Protein AF-A0A947ULR6-F1 (afdb_monomer_lite)

Secondary structure (DSSP, 8-state):
--------HHHHHHHHHHHHHS-SSHHHHHHHHHHHHTTTS----EEEEEEETTTTEEEEEEEESTTTTTPPTTEEEEPPHHHHHHHHHHHHTTTTS-SS---SSGGG-HHHHHHHHHH----

pLDDT: mean 89.16, std 10.11, range [36.09, 97.38]

Foldseek 3Di:
DDPPPPDPPVCLVVLLCCLCVVDPPNASSQVSNQVSVVVPDPDQKDWDWDQDVVQQWIFTQYMDGNLCPQPDHRDTQRADPVLSVVVVVCVVPVVPDDPDDDDPAQVVHRNSVSCCVPRVRPD

Radius of gyration: 15.91 Å; chains: 1; bounding box: 33×31×50 Å

Sequence (123 aa):
MEAVLQVDQHAFFHEGTIRICGSLDIHESLAKCYDFLKQYMPVQGIGINIHEPEMDCVRIIASYGELMDQVKEDQLITLSAEGLAYVRRLTENLDQVERCMLVHKVEENPIATDMKNKIGLDL

Structure (mmCIF, N/CA/C/O backbone):
data_AF-A0A947ULR6-F1
#
_entry.id   AF-A0A947ULR6-F1
#
loop_
_atom_site.group_PDB
_atom_site.id
_atom_site.type_symbol
_atom_site.label_atom_id
_atom_site.label_alt_id
_atom_site.label_comp_id
_atom_site.label_asym_id
_atom_site.label_entity_id
_atom_site.label_seq_id
_atom_site.pdbx_PDB_ins_code
_atom_site.Cartn_x
_atom_site.Cartn_y
_atom_site.Cartn_z
_atom_site.occupancy
_atom_site.B_iso_or_equiv
_atom_site.auth_seq_id
_atom_site.auth_comp_id
_atom_site.auth_asym_id
_atom_site.auth_atom_id
_atom_site.pdbx_PDB_model_num
ATOM 1 N N . MET A 1 1 ? 7.386 8.380 31.420 1.00 36.09 1 MET A N 1
ATOM 2 C CA . MET A 1 1 ? 7.092 6.947 31.610 1.00 36.09 1 MET A CA 1
ATOM 3 C C . MET A 1 1 ? 6.071 6.608 30.542 1.00 36.09 1 MET A C 1
ATOM 5 O O . MET A 1 1 ? 4.898 6.888 30.738 1.00 36.09 1 MET A O 1
ATOM 9 N N . GLU A 1 2 ? 6.529 6.209 29.354 1.00 43.53 2 GLU A N 1
ATOM 10 C CA . GLU A 1 2 ? 5.618 5.803 28.278 1.00 43.53 2 GLU A CA 1
ATOM 11 C C . GLU A 1 2 ? 4.924 4.518 28.718 1.00 43.53 2 GLU A C 1
ATOM 13 O O . GLU A 1 2 ? 5.577 3.531 29.059 1.00 43.53 2 GLU A O 1
ATOM 18 N N . ALA A 1 3 ? 3.597 4.559 28.790 1.00 49.97 3 ALA A N 1
ATOM 19 C CA . ALA A 1 3 ? 2.810 3.358 28.964 1.00 49.97 3 ALA A CA 1
ATOM 20 C C . ALA A 1 3 ? 2.973 2.537 27.684 1.00 49.97 3 ALA A C 1
ATOM 22 O O . ALA A 1 3 ? 2.455 2.909 26.634 1.00 49.97 3 ALA A O 1
ATOM 23 N N . VAL A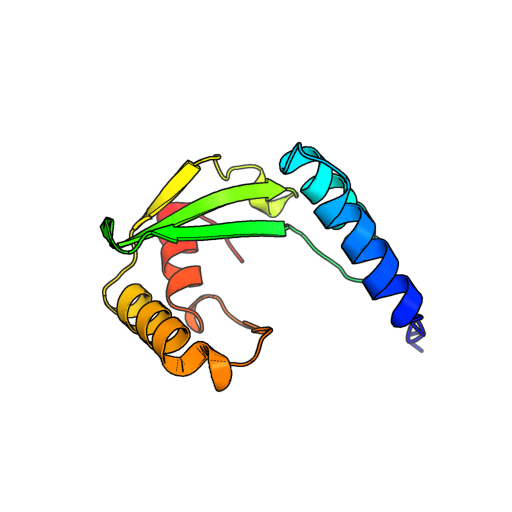 1 4 ? 3.715 1.434 27.764 1.00 56.81 4 VAL A N 1
ATOM 24 C CA . VAL A 1 4 ? 3.671 0.409 26.725 1.00 56.81 4 VAL A CA 1
ATOM 25 C C . VAL A 1 4 ? 2.243 -0.125 26.747 1.00 56.81 4 VAL A C 1
ATOM 27 O O . VAL A 1 4 ? 1.855 -0.818 27.688 1.00 56.81 4 VAL A O 1
ATOM 30 N N . LEU A 1 5 ? 1.433 0.272 25.764 1.00 60.47 5 LEU A N 1
ATOM 31 C CA . LEU A 1 5 ? 0.111 -0.300 25.544 1.00 60.47 5 LEU A CA 1
ATOM 32 C C . LEU A 1 5 ? 0.302 -1.807 25.383 1.00 60.47 5 LEU A C 1
ATOM 34 O O . LEU A 1 5 ? 0.880 -2.272 24.402 1.00 60.47 5 LEU A O 1
ATOM 38 N N . GLN A 1 6 ? -0.133 -2.572 26.379 1.00 76.81 6 GLN A N 1
ATOM 39 C CA . GLN A 1 6 ? -0.146 -4.020 26.286 1.00 76.81 6 GLN A CA 1
ATOM 40 C C . GLN A 1 6 ? -1.278 -4.396 25.329 1.00 76.81 6 GLN A C 1
ATOM 42 O O . GLN A 1 6 ? -2.440 -4.487 25.719 1.00 76.81 6 GLN A O 1
ATOM 47 N N . VAL A 1 7 ? -0.942 -4.527 24.048 1.00 83.62 7 VAL A N 1
ATOM 48 C CA . VAL A 1 7 ? -1.884 -4.928 23.005 1.00 83.62 7 VAL A CA 1
ATOM 49 C C . VAL A 1 7 ? -2.216 -6.405 23.191 1.00 83.62 7 VAL A C 1
ATOM 51 O O . VAL A 1 7 ? -1.319 -7.251 23.190 1.00 83.62 7 VAL A O 1
ATOM 54 N N . ASP A 1 8 ? -3.502 -6.727 23.325 1.00 92.06 8 ASP A N 1
ATOM 55 C CA . ASP A 1 8 ? -3.969 -8.103 23.165 1.00 92.06 8 ASP A CA 1
ATOM 56 C C . ASP A 1 8 ? -3.758 -8.504 21.701 1.00 92.06 8 ASP A C 1
ATOM 58 O O . ASP A 1 8 ? -4.481 -8.066 20.805 1.00 92.06 8 ASP A O 1
ATOM 62 N N . GLN A 1 9 ? -2.727 -9.315 21.461 1.00 92.94 9 GLN A N 1
ATOM 63 C CA . GLN A 1 9 ? -2.345 -9.742 20.119 1.00 92.94 9 GLN A CA 1
ATOM 64 C C . GLN A 1 9 ? -3.465 -10.515 19.425 1.00 92.94 9 GLN A C 1
ATOM 66 O O . GLN A 1 9 ? -3.689 -10.320 18.231 1.00 92.94 9 GLN A O 1
ATOM 71 N N . HIS A 1 10 ? -4.180 -11.375 20.154 1.00 93.81 10 HIS A N 1
ATOM 72 C CA . HIS A 1 10 ? -5.256 -12.160 19.566 1.00 93.81 10 HIS A CA 1
ATOM 73 C C . HIS A 1 10 ? -6.385 -11.238 19.109 1.00 93.81 10 HIS A C 1
ATOM 75 O O . HIS A 1 10 ? -6.811 -11.322 17.958 1.00 93.81 10 HIS A O 1
ATOM 81 N N . ALA A 1 11 ? -6.821 -10.324 19.979 1.00 93.88 11 ALA A N 1
ATOM 82 C CA . ALA A 1 11 ? -7.837 -9.340 19.623 1.00 93.88 11 ALA A CA 1
ATOM 83 C C . ALA A 1 11 ? -7.375 -8.460 18.451 1.00 93.88 11 ALA A C 1
ATOM 85 O O . ALA A 1 11 ? -8.129 -8.279 17.502 1.00 93.88 11 ALA A O 1
ATOM 86 N N . PHE A 1 12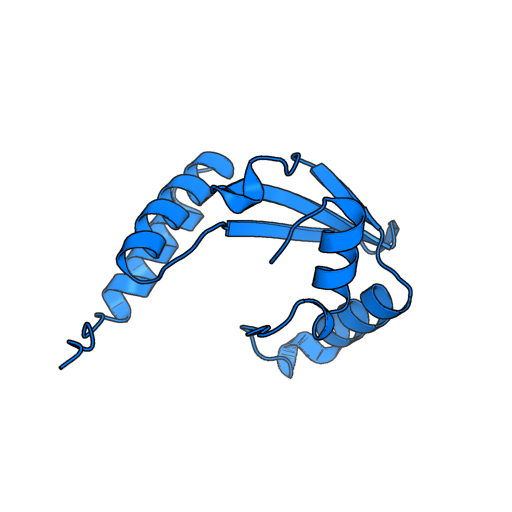 ? -6.126 -7.983 18.465 1.00 94.69 12 PHE A N 1
ATOM 87 C CA . PHE A 1 12 ? -5.574 -7.135 17.408 1.00 94.69 12 PHE A CA 1
ATOM 88 C C . PHE A 1 12 ? -5.622 -7.804 16.030 1.00 94.69 12 PHE A C 1
ATOM 90 O O . PHE A 1 12 ? -6.174 -7.240 15.084 1.00 94.69 12 PHE A O 1
ATOM 97 N N . PHE A 1 13 ? -5.081 -9.020 15.911 1.00 94.38 13 PHE A N 1
ATOM 98 C CA . PHE A 1 13 ? -5.051 -9.723 14.628 1.00 94.38 13 PHE A CA 1
ATOM 99 C C . PHE A 1 13 ? -6.441 -10.191 14.191 1.00 94.38 13 PHE A C 1
ATOM 101 O O . PHE A 1 13 ? -6.747 -10.142 12.999 1.00 94.38 13 PHE A O 1
ATOM 108 N N . HIS A 1 14 ? -7.299 -10.602 15.128 1.00 96.12 14 HIS A N 1
ATOM 109 C CA . HIS A 1 14 ? -8.677 -10.991 14.828 1.00 96.12 14 HIS A CA 1
ATOM 110 C C . HIS A 1 14 ? -9.486 -9.814 14.267 1.00 96.12 14 HIS A C 1
ATOM 112 O O . HIS A 1 14 ? -10.037 -9.897 13.169 1.00 96.12 14 HIS A O 1
ATOM 118 N N . GLU A 1 15 ? -9.490 -8.691 14.981 1.00 96.94 15 GLU A N 1
ATOM 119 C CA . GLU A 1 15 ? -10.222 -7.480 14.611 1.00 96.94 15 GLU A CA 1
ATOM 120 C C . GLU A 1 15 ? -9.665 -6.833 13.335 1.00 96.94 15 GLU A C 1
ATOM 122 O O . GLU A 1 15 ? -10.438 -6.358 12.495 1.00 96.94 15 GLU A O 1
ATOM 127 N N . GLY A 1 16 ? -8.340 -6.856 13.151 1.00 95.62 16 GLY A N 1
ATOM 128 C CA . GLY A 1 16 ? -7.696 -6.421 11.913 1.00 95.62 16 GLY A CA 1
ATOM 129 C C . GLY A 1 16 ? -8.121 -7.273 10.715 1.00 95.62 16 GLY A C 1
ATOM 130 O O . GLY A 1 16 ? -8.509 -6.728 9.682 1.00 95.62 16 GLY A O 1
ATOM 131 N N . THR A 1 17 ? -8.143 -8.602 10.878 1.00 96.12 17 THR A N 1
ATOM 132 C CA . THR A 1 17 ? -8.579 -9.544 9.830 1.00 96.12 17 THR A CA 1
ATOM 133 C C . THR A 1 17 ? -10.040 -9.313 9.444 1.00 96.12 17 THR A C 1
ATOM 135 O O . THR A 1 17 ? -10.358 -9.238 8.259 1.00 96.12 17 THR A O 1
ATOM 138 N N . ILE A 1 18 ? -10.937 -9.142 10.423 1.00 97.00 18 ILE A N 1
ATOM 139 C CA . ILE A 1 18 ? -12.356 -8.864 10.154 1.00 97.00 18 ILE A CA 1
ATOM 140 C C . ILE A 1 18 ? -12.526 -7.570 9.356 1.00 97.00 18 ILE A C 1
ATOM 142 O O . ILE A 1 18 ? -13.355 -7.521 8.453 1.00 97.00 18 ILE A O 1
ATOM 146 N N . ARG A 1 19 ? -11.757 -6.520 9.657 1.00 96.69 19 ARG A N 1
ATOM 147 C CA . ARG A 1 19 ? -11.892 -5.228 8.964 1.00 96.69 19 ARG A CA 1
ATOM 148 C C . ARG A 1 19 ? -11.381 -5.275 7.534 1.00 96.69 19 ARG A C 1
ATOM 150 O O . ARG A 1 19 ? -12.070 -4.778 6.652 1.00 96.69 19 ARG A O 1
ATOM 157 N N . ILE A 1 20 ? -10.222 -5.892 7.303 1.00 95.62 20 ILE A N 1
ATOM 158 C CA . ILE A 1 20 ? -9.637 -5.958 5.958 1.00 95.62 20 ILE A CA 1
ATOM 159 C C . ILE A 1 20 ? -10.359 -6.960 5.043 1.00 95.62 20 ILE A C 1
ATOM 161 O O . ILE A 1 20 ? -10.406 -6.751 3.836 1.00 95.62 20 ILE A O 1
ATOM 165 N N . CYS A 1 21 ? -10.952 -8.027 5.592 1.00 95.88 21 CYS A N 1
ATOM 166 C CA . CYS A 1 21 ? -11.679 -9.045 4.819 1.00 95.88 21 CYS A CA 1
ATOM 167 C C . CYS A 1 21 ? -13.212 -8.913 4.890 1.00 95.88 21 CYS A C 1
ATOM 169 O O . CYS A 1 21 ? -13.922 -9.753 4.338 1.00 95.88 21 CYS A O 1
ATOM 171 N N . GLY A 1 22 ? -13.738 -7.915 5.604 1.00 93.56 22 GLY A N 1
ATOM 172 C CA . GLY A 1 22 ? -15.159 -7.830 5.959 1.00 93.56 22 GLY A CA 1
ATOM 173 C C . GLY A 1 22 ? -16.073 -7.202 4.908 1.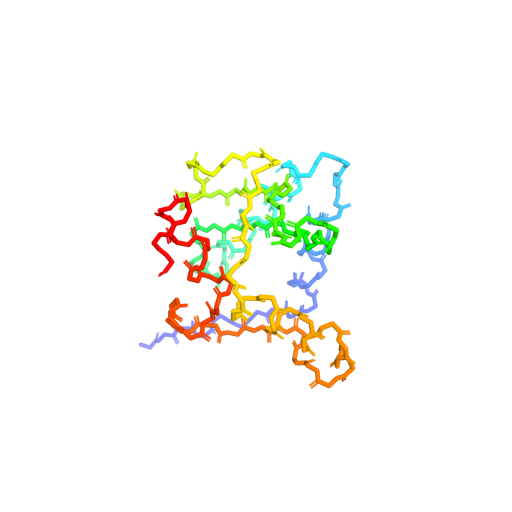00 93.56 22 GLY A C 1
ATOM 174 O O . GLY A 1 22 ? -17.290 -7.243 5.085 1.00 93.56 22 GLY A O 1
ATOM 175 N N . SER A 1 23 ? -15.524 -6.615 3.841 1.00 95.88 23 SER A N 1
ATOM 176 C CA . SER A 1 23 ? -16.288 -6.070 2.712 1.00 95.88 23 SER A CA 1
ATOM 177 C C . SER A 1 23 ? -15.751 -6.579 1.375 1.00 95.88 23 SER A C 1
ATOM 179 O O . SER A 1 23 ? -14.555 -6.834 1.226 1.00 95.88 23 SER A O 1
ATOM 181 N N . LEU A 1 24 ? -16.656 -6.707 0.400 1.00 95.19 24 LEU A N 1
ATOM 182 C CA . LEU A 1 24 ? -16.312 -6.928 -1.009 1.00 95.19 24 LEU A CA 1
ATOM 183 C C . LEU A 1 24 ? -15.877 -5.628 -1.700 1.00 95.19 24 LEU A C 1
ATOM 185 O O . LEU A 1 24 ? -15.277 -5.684 -2.770 1.00 95.19 24 LEU A O 1
ATOM 189 N N . ASP A 1 25 ? -16.174 -4.477 -1.094 1.00 95.38 25 ASP A N 1
ATOM 190 C CA . ASP A 1 25 ? -15.629 -3.190 -1.502 1.00 95.38 25 ASP A CA 1
ATOM 191 C C . ASP A 1 25 ? -14.258 -3.001 -0.836 1.00 95.38 25 ASP A C 1
ATOM 193 O O . ASP A 1 25 ? -14.140 -2.878 0.388 1.00 95.38 25 ASP A O 1
ATOM 197 N N . ILE A 1 26 ? -13.205 -3.024 -1.654 1.00 93.25 26 ILE A N 1
ATOM 198 C CA . ILE A 1 26 ? -11.822 -2.959 -1.179 1.00 93.25 26 ILE A CA 1
ATOM 199 C C . ILE A 1 26 ? -11.511 -1.626 -0.486 1.00 93.25 26 ILE A C 1
ATOM 201 O O . ILE A 1 26 ? -10.743 -1.610 0.476 1.00 93.25 26 ILE A O 1
ATOM 205 N N . HIS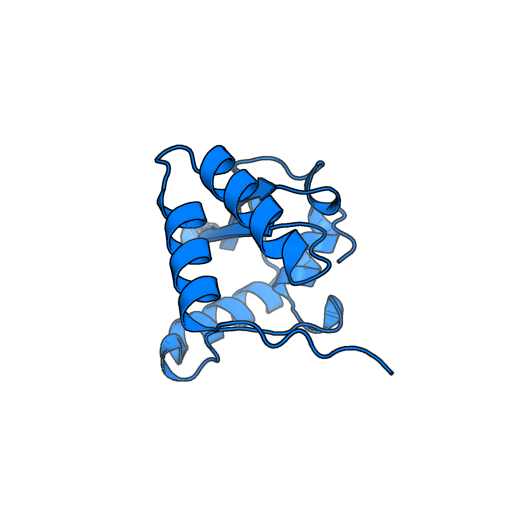 A 1 27 ? -12.149 -0.531 -0.903 1.00 92.25 27 HIS A N 1
ATOM 206 C CA . HIS A 1 27 ? -11.956 0.792 -0.307 1.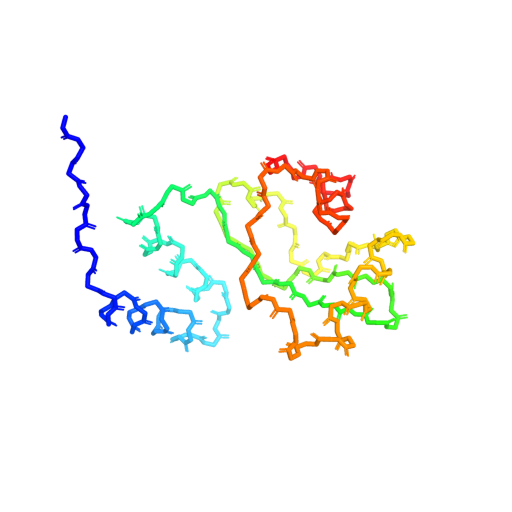00 92.25 27 HIS A CA 1
ATOM 207 C C . HIS A 1 27 ? -12.611 0.879 1.056 1.00 92.25 27 HIS A C 1
ATOM 209 O O . HIS A 1 27 ? -12.005 1.373 2.006 1.00 92.25 27 HIS A O 1
ATOM 215 N N . GLU A 1 28 ? -13.818 0.329 1.182 1.00 95.25 28 GLU A N 1
ATOM 216 C CA . GLU A 1 28 ? -14.501 0.235 2.469 1.00 95.25 28 GLU A CA 1
ATOM 217 C C . GLU A 1 28 ? -13.698 -0.620 3.465 1.00 95.25 28 GLU A C 1
ATOM 219 O O . GLU A 1 28 ? -13.529 -0.233 4.626 1.00 95.25 28 GLU A O 1
ATOM 224 N N . SER A 1 29 ? -13.168 -1.763 3.015 1.00 96.06 29 SER A N 1
ATOM 225 C CA . SER A 1 29 ? -12.296 -2.626 3.822 1.00 96.06 29 SER A CA 1
ATOM 226 C C . SER A 1 29 ? -11.004 -1.912 4.247 1.00 96.06 29 SER A C 1
ATOM 228 O O . SER A 1 29 ? -10.621 -1.983 5.420 1.00 96.06 29 SER A O 1
ATOM 230 N N . LEU A 1 30 ? -10.342 -1.181 3.339 1.00 95.75 30 LEU A N 1
ATOM 231 C CA . LEU A 1 30 ? -9.125 -0.421 3.653 1.00 95.75 30 LEU A CA 1
ATOM 232 C C . LEU A 1 30 ? -9.391 0.719 4.630 1.00 95.75 30 LEU A C 1
ATOM 234 O O . LEU A 1 30 ? -8.628 0.862 5.583 1.00 95.75 30 LEU A O 1
ATOM 238 N N . ALA A 1 31 ? -10.462 1.490 4.435 1.00 95.81 31 ALA A N 1
ATOM 239 C CA . ALA A 1 31 ? -10.828 2.593 5.319 1.00 95.81 31 ALA A CA 1
ATOM 240 C C . ALA A 1 31 ? -11.075 2.099 6.753 1.00 95.81 31 ALA A C 1
ATOM 242 O O . ALA A 1 31 ? -10.473 2.600 7.704 1.00 95.81 31 ALA A O 1
ATOM 243 N N . LYS A 1 32 ? -11.870 1.030 6.911 1.00 96.88 32 LYS A N 1
ATOM 244 C CA . LYS A 1 32 ? -12.121 0.406 8.222 1.00 96.88 32 LYS A CA 1
ATOM 245 C C . LYS A 1 32 ? -10.840 -0.123 8.864 1.00 96.88 32 LYS A C 1
ATOM 247 O O . LYS A 1 32 ? -10.660 0.009 10.075 1.00 96.88 32 LYS A O 1
ATOM 252 N N . CYS A 1 33 ? -9.969 -0.752 8.075 1.00 97.38 33 CYS A N 1
ATOM 253 C CA . CYS A 1 33 ? -8.692 -1.269 8.560 1.00 97.38 33 CYS A CA 1
ATOM 254 C C . CYS A 1 33 ? -7.755 -0.130 8.994 1.00 97.38 33 CYS A C 1
ATOM 256 O O . CYS A 1 33 ? -7.181 -0.189 10.080 1.00 97.38 33 CYS A O 1
ATOM 258 N N . TYR A 1 34 ? -7.660 0.938 8.202 1.00 96.81 34 TYR A N 1
ATOM 259 C CA . TYR A 1 34 ? -6.874 2.133 8.504 1.00 96.81 34 TYR A CA 1
ATOM 260 C C . TYR A 1 34 ? -7.309 2.793 9.819 1.00 96.81 34 TYR A C 1
ATOM 262 O O . TYR A 1 34 ? -6.473 3.019 10.696 1.00 96.81 34 TYR A O 1
ATOM 270 N N . ASP A 1 35 ? -8.613 3.020 9.999 1.00 96.19 35 ASP A N 1
ATOM 271 C CA . ASP A 1 35 ? -9.167 3.627 11.217 1.00 96.19 35 ASP A CA 1
ATOM 272 C C . ASP A 1 35 ? -8.891 2.785 12.470 1.00 96.19 35 ASP A C 1
ATOM 274 O O . ASP A 1 35 ? -8.723 3.315 13.570 1.00 96.19 35 ASP A O 1
ATOM 278 N N . PHE A 1 36 ? -8.823 1.462 12.316 1.00 96.94 36 PHE A N 1
ATOM 279 C CA . PHE A 1 36 ? -8.432 0.554 13.386 1.00 96.94 36 PHE A CA 1
ATOM 280 C C . PHE A 1 36 ? -6.933 0.617 13.678 1.00 96.94 36 PHE A C 1
ATOM 282 O O . PHE A 1 36 ? -6.552 0.783 14.835 1.00 96.94 36 PHE A O 1
ATOM 289 N N . LEU A 1 37 ? -6.077 0.549 12.655 1.00 95.81 37 LEU A N 1
ATOM 290 C CA . LEU A 1 37 ? -4.622 0.616 12.824 1.00 95.81 37 LEU A CA 1
ATOM 291 C C . LEU A 1 37 ? -4.171 1.937 13.467 1.00 95.81 37 LEU A C 1
ATOM 293 O O . LEU A 1 37 ? -3.275 1.910 14.315 1.00 95.81 37 LEU A O 1
ATOM 297 N N . LYS A 1 38 ? -4.835 3.065 13.165 1.00 95.25 38 LYS A N 1
ATOM 298 C CA . LYS A 1 38 ? -4.578 4.373 13.808 1.00 95.25 38 LYS A CA 1
ATOM 299 C C . LYS A 1 38 ? -4.717 4.359 15.332 1.00 95.25 38 LYS A C 1
ATOM 301 O O . LYS A 1 38 ? -4.136 5.211 15.999 1.00 95.25 38 LYS A O 1
ATOM 306 N N . GLN A 1 39 ? -5.468 3.415 15.897 1.00 94.25 39 GLN A N 1
ATOM 307 C CA . GLN A 1 39 ? -5.637 3.290 17.350 1.00 94.25 39 GLN A CA 1
ATOM 308 C C . GLN A 1 39 ? -4.403 2.678 18.031 1.00 94.25 39 GLN A C 1
ATOM 310 O O . GLN A 1 39 ? -4.241 2.825 19.241 1.00 94.25 39 GLN A O 1
ATOM 315 N N . TYR A 1 40 ? -3.534 2.011 17.264 1.00 93.88 40 TYR A N 1
ATOM 316 C CA . TYR A 1 40 ? -2.368 1.278 17.768 1.00 93.88 40 TYR A CA 1
ATOM 317 C C . TYR A 1 40 ? -1.035 1.866 17.300 1.00 93.88 40 TYR A C 1
ATOM 319 O O . TYR A 1 40 ? -0.030 1.713 17.992 1.00 93.88 40 TYR A O 1
ATOM 327 N N . MET A 1 41 ? -1.002 2.519 16.136 1.00 91.06 41 MET A N 1
ATOM 328 C CA . MET A 1 41 ? 0.222 3.078 15.563 1.00 91.06 41 MET A CA 1
ATOM 329 C C . MET A 1 41 ? -0.072 4.306 14.682 1.00 91.06 41 MET A C 1
ATOM 331 O O . MET A 1 41 ? -1.173 4.423 14.141 1.00 91.06 41 MET A O 1
ATOM 335 N N . PRO A 1 42 ? 0.898 5.221 14.499 1.00 92.19 42 PRO A N 1
ATOM 336 C CA . PRO A 1 42 ? 0.707 6.447 13.725 1.00 92.19 42 PRO A CA 1
ATOM 337 C C . PRO A 1 42 ? 0.747 6.181 12.208 1.00 92.19 42 PRO A C 1
ATOM 339 O O . PRO A 1 42 ? 1.655 6.629 11.514 1.00 92.19 42 PRO A O 1
ATOM 342 N N . VAL A 1 43 ? -0.222 5.430 11.675 1.00 93.94 43 VAL A N 1
ATOM 343 C CA . VAL A 1 43 ? -0.339 5.220 10.223 1.00 93.94 43 VAL A CA 1
ATOM 344 C C . VAL A 1 43 ? -0.818 6.488 9.509 1.00 93.94 43 VAL A C 1
ATOM 346 O O . VAL A 1 43 ? -1.808 7.111 9.898 1.00 93.94 43 VAL A O 1
ATOM 349 N N . GLN A 1 44 ? -0.144 6.837 8.414 1.00 93.06 44 GLN A N 1
ATOM 350 C CA . GLN A 1 44 ? -0.508 7.964 7.540 1.00 93.06 44 GLN A CA 1
ATOM 351 C C . GLN A 1 44 ? -1.119 7.510 6.210 1.00 93.06 44 GLN A C 1
ATOM 353 O O . GLN A 1 44 ? -1.744 8.303 5.513 1.00 93.06 44 GLN A O 1
ATOM 358 N N . GLY A 1 45 ? -1.003 6.222 5.890 1.00 93.12 45 GLY A N 1
ATOM 359 C CA . GLY A 1 45 ? -1.658 5.605 4.748 1.00 93.12 45 GLY A CA 1
ATOM 360 C C . GLY A 1 45 ? -1.572 4.084 4.795 1.00 93.12 45 GLY A C 1
ATOM 361 O O . GLY A 1 45 ? -0.732 3.516 5.493 1.00 93.12 45 GLY A O 1
ATOM 362 N N . ILE A 1 46 ? -2.453 3.435 4.046 1.00 94.25 46 ILE A N 1
ATOM 363 C CA . ILE A 1 46 ? -2.439 2.002 3.752 1.00 94.25 46 ILE A CA 1
ATOM 364 C C . ILE A 1 46 ? -2.714 1.821 2.260 1.00 94.25 46 ILE A C 1
ATOM 366 O O . ILE A 1 46 ? -3.478 2.586 1.675 1.00 94.25 46 ILE A O 1
ATOM 370 N N . GLY A 1 47 ? -2.101 0.818 1.636 1.00 92.75 47 GLY A N 1
ATOM 371 C CA . GLY A 1 47 ? -2.341 0.506 0.232 1.00 92.75 47 GLY A CA 1
ATOM 372 C C . GLY A 1 47 ? -2.187 -0.976 -0.066 1.00 92.75 47 GLY A C 1
ATOM 373 O O . GLY A 1 47 ? -1.428 -1.680 0.601 1.00 92.75 47 GLY A O 1
ATOM 374 N N . ILE A 1 48 ? -2.915 -1.440 -1.077 1.00 93.75 48 ILE A N 1
ATOM 375 C CA . ILE A 1 48 ? -2.782 -2.770 -1.664 1.00 93.75 48 ILE A CA 1
ATOM 376 C C . ILE A 1 48 ? -2.246 -2.610 -3.074 1.00 93.75 48 ILE A C 1
ATOM 378 O O . ILE A 1 48 ? -2.806 -1.889 -3.900 1.00 93.75 48 ILE A O 1
ATOM 382 N N . ASN A 1 49 ? -1.169 -3.338 -3.339 1.00 92.75 49 ASN A N 1
ATOM 383 C CA . ASN A 1 49 ? -0.457 -3.300 -4.597 1.00 92.75 49 ASN A CA 1
ATOM 384 C C . ASN A 1 49 ? -0.330 -4.713 -5.164 1.00 92.75 49 ASN A C 1
ATOM 386 O O . ASN A 1 49 ? -0.139 -5.669 -4.412 1.00 92.75 49 ASN A O 1
ATOM 390 N N . ILE A 1 50 ? -0.396 -4.835 -6.486 1.00 93.44 50 ILE A N 1
ATOM 391 C CA . ILE A 1 50 ? -0.177 -6.088 -7.209 1.00 93.44 50 ILE A CA 1
ATOM 392 C C . ILE A 1 50 ? 1.004 -5.897 -8.153 1.00 93.44 50 ILE A C 1
ATOM 394 O O . ILE A 1 50 ? 1.083 -4.905 -8.871 1.00 93.44 50 ILE A O 1
ATOM 398 N N . HIS A 1 51 ? 1.934 -6.847 -8.154 1.00 92.56 51 HIS A N 1
ATOM 399 C CA . HIS A 1 51 ? 2.973 -6.905 -9.174 1.00 92.56 51 HIS A CA 1
ATOM 400 C C . HIS A 1 51 ? 2.406 -7.513 -10.465 1.00 92.56 51 HIS A C 1
ATOM 402 O O . HIS A 1 51 ? 1.769 -8.563 -10.418 1.00 92.56 51 HIS A O 1
ATOM 408 N N . GLU A 1 52 ? 2.672 -6.867 -11.600 1.00 94.25 52 GLU A N 1
ATOM 409 C CA . GLU A 1 52 ? 2.221 -7.233 -12.947 1.00 94.25 52 GLU A CA 1
ATOM 410 C C . GLU A 1 52 ? 3.440 -7.619 -13.807 1.00 94.25 52 GLU A C 1
ATOM 412 O O . GLU A 1 52 ? 4.038 -6.749 -14.452 1.00 94.25 52 GLU A O 1
ATOM 417 N N . PRO A 1 53 ? 3.842 -8.905 -13.835 1.00 90.88 53 PRO A N 1
ATOM 418 C CA . PRO A 1 53 ? 5.102 -9.320 -14.454 1.00 90.88 53 PRO A CA 1
ATOM 419 C C . PRO A 1 53 ? 5.173 -9.057 -15.961 1.00 90.88 53 PRO A C 1
ATOM 421 O O . PRO A 1 53 ? 6.253 -8.851 -16.497 1.00 90.88 53 PRO A O 1
ATOM 424 N N . GLU A 1 54 ? 4.034 -9.071 -16.657 1.00 92.38 54 GLU A N 1
ATOM 425 C CA . GLU A 1 54 ? 3.975 -8.859 -18.111 1.00 92.38 54 GLU A CA 1
ATOM 426 C C . GLU A 1 54 ? 4.203 -7.395 -18.513 1.00 92.38 54 GLU A C 1
ATOM 428 O O . GLU A 1 54 ? 4.577 -7.116 -19.651 1.00 92.38 54 GLU A O 1
ATOM 433 N N . MET A 1 55 ? 3.976 -6.464 -17.584 1.00 92.94 55 MET A N 1
ATOM 434 C CA . MET A 1 55 ? 4.111 -5.021 -17.800 1.00 92.94 55 MET A CA 1
ATOM 435 C C . MET A 1 55 ? 5.293 -4.420 -17.032 1.00 92.94 55 MET A C 1
ATOM 437 O O . MET A 1 55 ? 5.488 -3.204 -17.086 1.00 92.94 55 MET A O 1
ATOM 441 N N . ASP A 1 56 ? 6.062 -5.253 -16.319 1.00 94.94 56 ASP A N 1
ATOM 442 C CA . ASP A 1 56 ? 7.187 -4.837 -15.480 1.00 94.94 56 ASP A CA 1
ATOM 443 C C . ASP A 1 56 ? 6.798 -3.673 -14.538 1.00 94.94 56 ASP A C 1
ATOM 445 O O . ASP A 1 56 ? 7.505 -2.672 -14.392 1.00 94.94 56 ASP A O 1
ATOM 449 N N . CYS A 1 57 ? 5.618 -3.769 -13.916 1.00 95.31 57 CYS A N 1
ATOM 450 C CA . CYS A 1 57 ? 5.073 -2.701 -13.083 1.00 95.31 57 CYS A CA 1
ATOM 451 C C . CYS A 1 57 ? 4.396 -3.210 -11.809 1.00 95.31 57 CYS A C 1
ATOM 453 O O . CYS A 1 57 ? 4.020 -4.375 -11.691 1.00 95.31 57 CYS A O 1
ATOM 455 N N . VAL A 1 58 ? 4.189 -2.300 -10.864 1.00 94.00 58 VAL A N 1
ATOM 456 C CA . VAL A 1 58 ? 3.291 -2.482 -9.724 1.00 94.00 58 VAL A CA 1
ATOM 457 C C . VAL A 1 58 ? 2.025 -1.669 -9.966 1.00 94.00 58 VAL A C 1
ATOM 459 O O . VAL A 1 58 ? 2.098 -0.483 -10.283 1.00 94.00 58 VAL A O 1
ATOM 462 N N . ARG A 1 59 ? 0.864 -2.302 -9.819 1.00 95.19 59 ARG A N 1
ATOM 463 C CA . ARG A 1 59 ? -0.445 -1.657 -9.876 1.00 95.19 59 ARG A CA 1
ATOM 464 C C . ARG A 1 59 ? -0.951 -1.379 -8.471 1.00 95.19 59 ARG A C 1
ATOM 466 O O . ARG A 1 59 ? -0.985 -2.288 -7.642 1.00 95.19 59 ARG A O 1
ATOM 473 N N . ILE A 1 60 ? -1.390 -0.151 -8.229 1.00 93.25 60 ILE A N 1
ATOM 474 C CA . ILE A 1 60 ? -2.065 0.230 -6.988 1.00 93.25 60 ILE A CA 1
ATOM 475 C C . ILE A 1 60 ? -3.550 -0.097 -7.142 1.00 93.25 60 ILE A C 1
ATOM 477 O O . ILE A 1 60 ? -4.230 0.490 -7.979 1.00 93.25 60 ILE A O 1
ATOM 481 N N . ILE A 1 61 ? -4.042 -1.061 -6.365 1.00 94.81 61 ILE A N 1
ATOM 482 C CA . ILE A 1 61 ? -5.434 -1.534 -6.449 1.00 94.81 61 ILE A CA 1
ATOM 483 C C . ILE A 1 61 ? -6.346 -0.701 -5.563 1.00 94.81 61 ILE A C 1
ATOM 485 O O . ILE A 1 61 ? -7.472 -0.394 -5.933 1.00 94.81 61 ILE A O 1
ATOM 489 N N . ALA A 1 62 ? -5.854 -0.349 -4.381 1.00 93.69 62 ALA A N 1
ATOM 490 C CA . ALA A 1 62 ? -6.579 0.470 -3.431 1.00 93.69 62 ALA A CA 1
ATOM 491 C C . ALA A 1 62 ? -5.589 1.155 -2.498 1.00 93.69 62 ALA A C 1
ATOM 493 O O . ALA A 1 62 ? -4.546 0.589 -2.158 1.00 93.69 62 ALA A O 1
ATOM 494 N N . SER A 1 63 ? -5.933 2.352 -2.047 1.00 94.06 63 SER A N 1
ATOM 495 C CA . SER A 1 63 ? -5.170 3.076 -1.041 1.00 94.06 63 SER A CA 1
ATOM 496 C C . SER A 1 63 ? -6.089 3.975 -0.233 1.00 94.06 63 SER A C 1
ATOM 498 O O . SER A 1 63 ? -7.103 4.446 -0.737 1.00 94.06 63 SER A O 1
ATOM 500 N N . TYR A 1 64 ? -5.737 4.214 1.025 1.00 94.69 64 TYR A N 1
ATOM 501 C CA . TYR A 1 64 ? -6.504 5.075 1.916 1.00 94.69 64 TYR A CA 1
ATOM 502 C C . TYR A 1 64 ? -5.582 5.781 2.911 1.00 94.69 64 TYR A C 1
ATOM 504 O O . TYR A 1 64 ? -4.598 5.196 3.371 1.00 94.69 64 TYR A O 1
ATOM 512 N N . GLY A 1 65 ? -5.919 7.018 3.270 1.00 93.94 65 GLY A N 1
ATOM 513 C CA . GLY A 1 65 ? -5.221 7.817 4.276 1.00 93.94 65 GLY A CA 1
ATOM 514 C C . GLY A 1 65 ? -4.551 9.068 3.710 1.00 93.94 65 GLY A C 1
ATOM 515 O O . GLY A 1 65 ? -4.358 9.200 2.508 1.00 93.94 65 GLY A O 1
ATOM 516 N N . GLU A 1 66 ? -4.162 9.963 4.617 1.00 89.81 66 GLU A N 1
ATOM 517 C CA . GLU A 1 66 ? -3.692 11.330 4.339 1.00 89.81 66 GLU A CA 1
ATOM 518 C C . GLU A 1 66 ? -2.538 11.396 3.321 1.00 89.81 66 GLU A C 1
ATOM 520 O O . GLU A 1 66 ? -2.509 12.276 2.464 1.00 89.81 66 GLU A O 1
ATOM 525 N N . LEU A 1 67 ? -1.589 10.454 3.379 1.00 87.12 67 LEU A N 1
ATOM 526 C CA . LEU A 1 67 ? -0.455 10.409 2.444 1.00 87.12 67 LEU A CA 1
ATOM 527 C C . LEU A 1 67 ? -0.839 9.842 1.063 1.00 87.12 67 LEU A C 1
ATOM 529 O O . LEU A 1 67 ? -0.106 10.010 0.091 1.00 87.12 67 LEU A O 1
ATOM 533 N N . MET A 1 68 ? -1.988 9.173 0.972 1.00 86.50 68 MET A N 1
ATOM 534 C CA . MET A 1 68 ? -2.452 8.452 -0.213 1.00 86.50 68 MET A CA 1
ATOM 535 C C . MET A 1 68 ? -3.529 9.209 -1.004 1.00 86.50 68 MET A C 1
ATOM 537 O O . MET A 1 68 ? -3.910 8.744 -2.073 1.00 86.50 68 MET A O 1
ATOM 541 N N . ASP A 1 69 ? -3.988 10.379 -0.547 1.00 82.94 69 ASP A N 1
ATOM 542 C CA . ASP A 1 69 ? -5.090 11.138 -1.171 1.00 82.94 69 ASP A CA 1
ATOM 543 C C . ASP A 1 69 ? -4.857 11.489 -2.655 1.00 82.94 69 ASP A C 1
ATOM 545 O O . ASP A 1 69 ? -5.804 11.680 -3.416 1.00 82.94 69 ASP A O 1
ATOM 549 N N . GLN A 1 70 ? -3.594 11.594 -3.082 1.00 80.62 70 GLN A N 1
ATOM 550 C CA . GLN A 1 70 ? -3.233 11.902 -4.474 1.00 80.62 70 GLN A CA 1
ATOM 551 C C . GLN A 1 70 ? -2.976 10.660 -5.335 1.00 80.62 70 GLN A C 1
ATOM 553 O O . GLN A 1 70 ? -2.789 10.776 -6.552 1.00 80.62 70 GLN A O 1
ATOM 558 N N . VAL A 1 71 ? -2.950 9.479 -4.720 1.00 85.81 71 VAL A N 1
ATOM 559 C CA . VAL A 1 71 ? -2.712 8.211 -5.403 1.00 85.81 71 VAL A CA 1
ATOM 560 C C . VAL A 1 71 ? -3.988 7.792 -6.118 1.00 85.81 71 VAL A C 1
ATOM 562 O O . VAL A 1 71 ? -5.066 7.760 -5.530 1.00 85.81 71 VAL A O 1
ATOM 565 N N . LYS A 1 72 ? -3.877 7.493 -7.414 1.00 86.62 72 LYS A N 1
ATOM 566 C CA . LYS A 1 72 ? -5.025 7.058 -8.213 1.00 86.62 72 LYS A CA 1
ATOM 567 C C . LYS A 1 72 ? -5.154 5.542 -8.183 1.00 86.62 72 LYS A C 1
ATOM 569 O O . LYS A 1 72 ? -4.158 4.822 -8.213 1.00 86.62 72 LYS A O 1
ATOM 574 N N . GLU A 1 73 ? -6.394 5.076 -8.207 1.00 85.06 73 GLU A N 1
ATOM 575 C CA . GLU A 1 73 ? -6.705 3.670 -8.450 1.00 85.06 73 GLU A CA 1
ATOM 576 C C . GLU A 1 73 ? -6.215 3.218 -9.827 1.00 85.06 73 GLU A C 1
ATOM 578 O O . GLU A 1 73 ? -6.132 4.014 -10.769 1.00 85.06 73 GLU A O 1
ATOM 583 N N . ASP A 1 74 ? -5.866 1.933 -9.919 1.00 89.88 74 ASP A N 1
ATOM 584 C CA . ASP A 1 74 ? -5.304 1.284 -11.106 1.00 89.88 74 ASP A CA 1
ATOM 585 C C . ASP A 1 74 ? -4.050 1.976 -11.664 1.00 89.88 74 ASP A C 1
ATOM 587 O O . ASP A 1 74 ? -3.655 1.785 -12.820 1.00 89.88 74 ASP A O 1
ATOM 591 N N . GLN A 1 75 ? -3.373 2.775 -10.839 1.00 90.94 75 GLN A N 1
ATOM 592 C CA . GLN A 1 75 ? -2.166 3.457 -11.255 1.00 90.94 75 GLN A CA 1
ATOM 593 C C . GLN A 1 75 ? -1.013 2.466 -11.411 1.00 90.94 75 GLN A C 1
ATOM 595 O O . GLN A 1 75 ? -0.644 1.754 -10.477 1.00 90.94 75 GLN A O 1
ATOM 600 N N . LEU A 1 76 ? -0.420 2.462 -12.607 1.00 93.75 76 LEU A N 1
ATOM 601 C CA . LEU A 1 76 ? 0.742 1.646 -12.937 1.00 93.75 76 LEU A CA 1
ATOM 602 C C . LEU A 1 76 ? 2.038 2.395 -12.610 1.00 93.75 76 LEU A C 1
ATOM 604 O O . LEU A 1 76 ? 2.329 3.468 -13.157 1.00 93.75 76 LEU A O 1
ATOM 608 N N . ILE A 1 77 ? 2.833 1.790 -11.736 1.00 94.12 77 ILE A N 1
ATOM 609 C CA . ILE A 1 77 ? 4.182 2.208 -11.375 1.00 94.12 77 ILE A CA 1
ATOM 610 C C . ILE A 1 77 ? 5.155 1.287 -12.106 1.00 94.12 77 ILE A C 1
ATOM 612 O O . ILE A 1 77 ? 5.399 0.161 -11.676 1.00 94.12 77 ILE A O 1
ATOM 616 N N . THR A 1 78 ? 5.671 1.738 -13.250 1.00 95.69 78 THR A N 1
ATOM 617 C CA . THR A 1 78 ? 6.722 1.011 -13.974 1.00 95.69 78 THR A CA 1
ATOM 618 C C . THR A 1 78 ? 7.945 0.871 -13.081 1.00 95.69 78 THR A C 1
ATOM 620 O O . THR A 1 78 ? 8.401 1.864 -12.511 1.00 95.69 78 THR A O 1
ATOM 623 N N . LEU A 1 79 ? 8.460 -0.348 -12.968 1.00 96.06 79 LEU A N 1
ATOM 624 C CA . LEU A 1 79 ? 9.617 -0.640 -12.143 1.00 96.06 79 LEU A CA 1
ATOM 625 C C . LEU A 1 79 ? 10.907 -0.353 -12.910 1.00 96.06 79 LEU A C 1
ATOM 627 O O . LEU A 1 79 ? 11.031 -0.624 -14.107 1.00 96.06 79 LEU A O 1
ATOM 631 N N . SER A 1 80 ? 11.893 0.178 -12.199 1.00 96.19 80 SER A N 1
ATOM 632 C CA . SER A 1 80 ? 13.266 0.251 -12.684 1.00 96.19 80 SER A CA 1
ATOM 633 C C . SER A 1 80 ? 13.875 -1.152 -12.810 1.00 96.19 80 SER A C 1
ATOM 635 O O . SER A 1 80 ? 13.361 -2.133 -12.271 1.00 96.19 80 SER A O 1
ATOM 637 N N . ALA A 1 81 ? 15.026 -1.268 -13.483 1.00 95.81 81 ALA A N 1
ATOM 638 C CA . ALA A 1 81 ? 15.759 -2.537 -13.543 1.00 95.81 81 ALA A CA 1
ATOM 639 C C . ALA A 1 81 ? 16.093 -3.084 -12.139 1.00 95.81 81 ALA A C 1
ATOM 641 O O . ALA A 1 81 ? 16.068 -4.296 -11.922 1.00 95.81 81 ALA A O 1
ATOM 642 N N . GLU A 1 82 ? 16.363 -2.191 -11.183 1.00 95.75 82 GLU A N 1
ATOM 643 C CA . GLU A 1 82 ? 16.597 -2.545 -9.784 1.00 95.75 82 GLU A CA 1
ATOM 644 C C . GLU A 1 82 ? 15.307 -3.006 -9.090 1.00 95.75 82 GLU A C 1
ATOM 646 O O . GLU A 1 82 ? 15.309 -4.059 -8.450 1.00 95.75 82 GLU A O 1
ATOM 651 N N . GLY A 1 83 ? 14.191 -2.291 -9.281 1.00 94.94 83 GLY A N 1
ATOM 652 C CA . GLY A 1 83 ? 12.866 -2.688 -8.790 1.00 94.94 83 GLY A CA 1
ATOM 653 C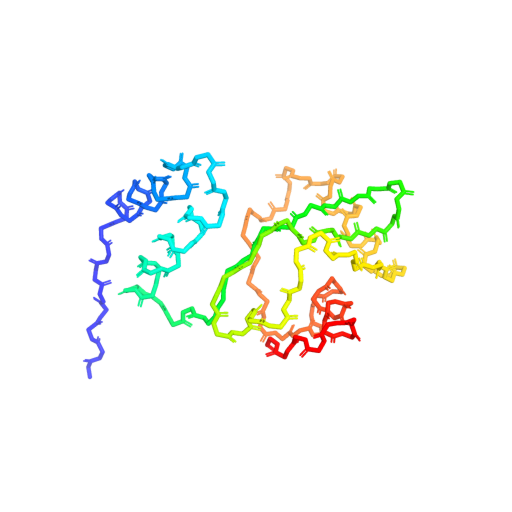 C . GLY A 1 83 ? 12.435 -4.068 -9.291 1.00 94.94 83 GLY A C 1
ATOM 654 O O . GLY A 1 83 ? 11.985 -4.907 -8.508 1.00 94.94 83 GLY A O 1
ATOM 655 N N . LEU A 1 84 ? 12.659 -4.357 -10.574 1.00 94.88 84 LEU A N 1
ATOM 656 C CA . LEU A 1 84 ? 12.374 -5.665 -11.168 1.00 94.88 84 LEU A CA 1
ATOM 657 C C . LEU A 1 84 ? 13.245 -6.773 -10.587 1.00 94.88 84 LEU A C 1
ATOM 659 O O . LEU A 1 84 ? 12.727 -7.827 -10.216 1.00 94.88 84 LEU A O 1
ATOM 663 N N . ALA A 1 85 ? 14.557 -6.549 -10.490 1.00 93.88 85 ALA A N 1
ATOM 664 C CA . ALA A 1 85 ? 15.466 -7.515 -9.882 1.00 93.88 85 ALA A CA 1
ATOM 665 C C . ALA A 1 85 ? 15.071 -7.800 -8.425 1.00 93.88 85 ALA A C 1
ATOM 667 O O . ALA A 1 85 ? 15.085 -8.951 -7.985 1.00 93.88 85 ALA A O 1
ATOM 668 N N . TYR A 1 86 ? 14.655 -6.762 -7.698 1.00 92.06 86 TYR A N 1
ATOM 669 C CA . TYR A 1 86 ? 14.189 -6.868 -6.325 1.00 92.06 86 TYR A CA 1
ATOM 670 C C . TYR A 1 86 ? 12.905 -7.705 -6.207 1.00 92.06 86 TYR A C 1
ATOM 672 O O . TYR A 1 86 ? 12.886 -8.667 -5.437 1.00 92.06 86 TYR A O 1
ATOM 680 N N . VAL A 1 87 ? 11.862 -7.416 -6.995 1.00 91.38 87 VAL A N 1
ATOM 681 C CA . VAL A 1 87 ? 10.598 -8.179 -6.966 1.00 91.38 87 VAL A CA 1
ATOM 682 C C . VAL A 1 87 ? 10.795 -9.626 -7.410 1.00 91.38 87 VAL A C 1
ATOM 684 O O . VAL A 1 87 ? 10.236 -10.536 -6.792 1.00 91.38 87 VAL A O 1
ATOM 687 N N . ARG A 1 88 ? 11.604 -9.869 -8.448 1.00 90.38 88 ARG A N 1
ATOM 688 C CA . ARG A 1 88 ? 11.920 -11.231 -8.907 1.00 90.38 88 ARG A CA 1
ATOM 689 C C . ARG A 1 88 ? 12.605 -12.024 -7.805 1.00 90.38 88 ARG A C 1
ATOM 691 O O . ARG A 1 88 ? 12.132 -13.103 -7.466 1.00 90.38 88 ARG A O 1
ATOM 698 N N . ARG A 1 89 ? 13.617 -11.439 -7.153 1.00 89.31 89 ARG A N 1
ATOM 699 C CA . ARG A 1 89 ? 14.291 -12.061 -6.006 1.00 89.31 89 ARG A CA 1
ATOM 700 C C . ARG A 1 89 ? 13.313 -12.392 -4.878 1.00 89.31 89 ARG A C 1
ATOM 702 O O . ARG A 1 89 ? 13.400 -13.484 -4.327 1.00 89.31 89 ARG A O 1
ATOM 709 N N . LEU A 1 90 ? 12.399 -11.479 -4.532 1.00 87.25 90 LEU A N 1
ATOM 710 C CA . LEU A 1 90 ? 11.387 -11.742 -3.502 1.00 87.25 90 LEU A CA 1
ATOM 711 C C . LEU A 1 90 ? 10.450 -12.888 -3.902 1.00 87.25 90 LEU A C 1
ATOM 713 O O . LEU A 1 90 ? 10.160 -13.757 -3.087 1.00 87.25 90 LEU A O 1
ATOM 717 N N . THR A 1 91 ? 10.010 -12.903 -5.160 1.00 84.06 91 THR A N 1
ATOM 718 C CA . THR A 1 91 ? 9.062 -13.896 -5.688 1.00 84.06 91 THR A CA 1
ATOM 719 C C . THR A 1 91 ? 9.686 -15.291 -5.801 1.00 84.06 91 THR A C 1
ATOM 721 O O . THR A 1 91 ? 9.036 -16.292 -5.512 1.00 84.06 91 THR A O 1
ATOM 724 N N . GLU A 1 92 ? 10.956 -15.377 -6.194 1.00 88.62 92 GLU A N 1
ATOM 725 C CA . GLU A 1 92 ? 11.695 -16.640 -6.330 1.00 88.62 92 GLU A CA 1
ATOM 726 C C . GLU A 1 92 ? 12.082 -17.256 -4.978 1.00 88.62 92 GLU A C 1
ATOM 728 O O . GLU A 1 92 ? 12.334 -18.455 -4.906 1.00 88.62 92 GLU A O 1
ATOM 733 N N . ASN A 1 93 ? 12.114 -16.453 -3.911 1.00 87.94 93 ASN A N 1
ATOM 734 C CA . ASN A 1 93 ? 12.550 -16.864 -2.574 1.00 87.94 93 ASN A CA 1
ATOM 735 C C . ASN A 1 93 ? 11.463 -16.600 -1.516 1.00 87.94 93 ASN A C 1
ATOM 737 O O . ASN A 1 93 ? 11.776 -16.254 -0.377 1.00 87.94 93 ASN A O 1
ATOM 741 N N . LEU A 1 94 ? 10.180 -16.730 -1.886 1.00 80.94 94 LEU A N 1
ATOM 742 C CA . LEU A 1 94 ? 9.034 -16.405 -1.017 1.00 80.94 94 LEU A CA 1
ATOM 743 C C . LEU A 1 94 ? 9.043 -17.134 0.338 1.00 80.94 94 LEU A C 1
ATOM 745 O O . LEU A 1 94 ? 8.482 -16.640 1.313 1.00 80.94 94 LEU A O 1
ATOM 749 N N . ASP A 1 95 ? 9.656 -18.311 0.404 1.00 84.81 95 ASP A N 1
ATOM 750 C CA . ASP A 1 95 ? 9.807 -19.122 1.612 1.00 84.81 95 ASP A CA 1
ATOM 751 C C . ASP A 1 95 ? 10.911 -18.617 2.555 1.00 84.81 95 ASP A C 1
ATOM 753 O O . ASP A 1 95 ? 10.880 -18.906 3.752 1.00 84.81 95 ASP A O 1
ATOM 757 N N . GLN A 1 96 ? 11.865 -17.852 2.026 1.00 82.31 96 GLN A N 1
ATOM 758 C CA . GLN A 1 96 ? 13.038 -17.340 2.739 1.00 82.31 96 GLN A CA 1
ATOM 759 C C . GLN A 1 96 ? 12.934 -15.849 3.077 1.00 82.31 96 GLN A C 1
ATOM 761 O O . GLN A 1 96 ? 13.725 -15.346 3.875 1.00 82.31 96 GLN A O 1
ATOM 766 N N . VAL A 1 97 ? 11.985 -15.127 2.478 1.00 78.56 97 VAL A N 1
ATOM 767 C CA . VAL A 1 97 ? 11.775 -13.701 2.751 1.00 78.56 97 VAL A CA 1
ATOM 768 C C . VAL A 1 97 ? 10.930 -13.491 4.002 1.00 78.56 97 VAL A C 1
ATOM 770 O O . VAL A 1 97 ? 9.993 -14.238 4.299 1.00 78.56 97 VAL A O 1
ATOM 773 N N . GLU A 1 98 ? 11.244 -12.431 4.743 1.00 76.44 98 GLU A N 1
ATOM 774 C CA . GLU A 1 98 ? 10.402 -11.993 5.848 1.00 76.44 98 GLU A CA 1
ATOM 775 C C . GLU A 1 98 ? 9.014 -11.606 5.316 1.00 76.44 98 GLU A C 1
ATOM 777 O O . GLU A 1 98 ? 8.879 -10.856 4.350 1.00 76.44 98 GLU A O 1
ATOM 782 N N . ARG A 1 99 ? 7.955 -12.106 5.966 1.00 78.81 99 ARG A N 1
ATOM 783 C CA . ARG A 1 99 ? 6.558 -11.807 5.590 1.00 78.81 99 ARG A CA 1
ATOM 784 C C . ARG A 1 99 ? 6.172 -10.340 5.802 1.00 78.81 99 ARG A C 1
ATOM 786 O O . ARG A 1 99 ? 5.106 -9.919 5.365 1.00 78.81 99 ARG A O 1
ATOM 793 N N . CYS A 1 100 ? 7.005 -9.592 6.516 1.00 82.88 100 CYS A N 1
ATOM 794 C CA . CYS A 1 100 ? 6.851 -8.177 6.796 1.00 82.88 100 CYS A CA 1
ATOM 795 C C . CYS A 1 100 ? 8.198 -7.506 6.536 1.00 82.88 100 CYS A C 1
ATOM 797 O O . CYS A 1 100 ? 9.221 -8.024 6.970 1.00 82.88 100 CYS A O 1
ATOM 799 N N . MET A 1 101 ? 8.190 -6.366 5.852 1.00 82.81 101 MET A N 1
ATOM 800 C CA . MET A 1 101 ? 9.388 -5.567 5.621 1.00 82.81 101 MET A CA 1
ATOM 801 C C . MET A 1 101 ? 9.235 -4.231 6.335 1.00 82.81 101 MET A C 1
ATOM 803 O O . MET A 1 101 ? 8.238 -3.535 6.142 1.00 82.81 101 MET A O 1
ATOM 807 N N . LEU A 1 102 ? 10.236 -3.865 7.129 1.00 86.94 102 LEU A N 1
ATOM 808 C CA . LEU A 1 102 ? 10.345 -2.539 7.725 1.00 86.94 102 LEU A CA 1
ATOM 809 C C . LEU A 1 102 ? 11.379 -1.747 6.930 1.00 86.94 102 LEU A C 1
ATOM 811 O O . LEU A 1 102 ? 12.562 -2.073 6.941 1.00 86.94 102 LEU A O 1
ATOM 815 N N . VAL A 1 103 ? 10.915 -0.724 6.221 1.00 84.88 103 VAL A N 1
ATOM 816 C CA . VAL A 1 103 ? 11.760 0.175 5.432 1.00 84.88 103 VAL A CA 1
ATOM 817 C C . VAL A 1 103 ? 11.909 1.463 6.230 1.00 84.88 103 VAL A C 1
ATOM 819 O O . VAL A 1 103 ? 10.913 2.132 6.493 1.00 84.88 103 VAL A O 1
ATOM 822 N N . HIS A 1 104 ? 13.126 1.789 6.668 1.00 85.94 104 HIS A N 1
ATOM 823 C CA . HIS A 1 104 ? 13.358 3.003 7.453 1.00 85.94 104 HIS A CA 1
ATOM 824 C C . HIS A 1 104 ? 13.520 4.235 6.557 1.00 85.94 104 HIS A C 1
ATOM 826 O O . HIS A 1 104 ? 13.161 5.339 6.964 1.00 85.94 104 HIS A O 1
ATOM 832 N N . LYS A 1 105 ? 14.058 4.044 5.346 1.00 85.50 105 LYS A N 1
ATOM 833 C CA . LYS A 1 105 ? 14.232 5.090 4.332 1.00 85.50 105 LYS A CA 1
ATOM 834 C C . LYS A 1 105 ? 13.807 4.592 2.961 1.00 85.50 105 LYS A C 1
ATOM 836 O O . LYS A 1 105 ? 14.103 3.455 2.603 1.00 85.50 105 LYS A O 1
ATOM 841 N N . VAL A 1 106 ? 13.175 5.454 2.170 1.00 84.50 106 VAL A N 1
ATOM 842 C CA . VAL A 1 106 ? 12.672 5.112 0.828 1.00 84.50 106 VAL A CA 1
ATOM 843 C C . VAL A 1 106 ? 13.752 4.529 -0.073 1.00 84.50 106 VAL A C 1
ATOM 845 O O . VAL A 1 106 ? 13.500 3.563 -0.789 1.00 84.50 106 VAL A O 1
ATOM 848 N N . GLU A 1 107 ? 14.965 5.066 0.005 1.00 87.94 107 GLU A N 1
ATOM 849 C CA . GLU A 1 107 ? 16.102 4.660 -0.821 1.00 87.94 107 GLU A CA 1
ATOM 850 C C . GLU A 1 107 ? 16.601 3.239 -0.500 1.00 87.94 107 GLU A C 1
ATOM 852 O O . GLU A 1 107 ? 17.351 2.659 -1.280 1.00 87.94 107 GLU A O 1
ATOM 857 N N . GLU A 1 108 ? 16.187 2.650 0.627 1.00 89.44 108 GLU A N 1
ATOM 858 C CA . GLU A 1 108 ? 16.512 1.264 0.997 1.00 89.44 108 GLU A CA 1
ATOM 859 C C . GLU A 1 108 ? 15.595 0.245 0.299 1.00 89.44 108 GLU A C 1
ATOM 861 O O . GLU A 1 108 ? 15.863 -0.960 0.327 1.00 89.44 108 GLU A O 1
ATOM 866 N N . ASN A 1 109 ? 14.516 0.709 -0.341 1.00 91.00 109 ASN A N 1
ATOM 867 C CA . ASN A 1 109 ? 13.588 -0.124 -1.091 1.00 91.00 109 ASN A CA 1
ATOM 868 C C . ASN A 1 109 ? 13.437 0.389 -2.539 1.00 91.00 109 ASN A C 1
ATOM 870 O O . ASN A 1 109 ? 12.835 1.443 -2.767 1.00 91.00 109 ASN A O 1
ATOM 874 N N . PRO A 1 110 ? 13.912 -0.374 -3.541 1.00 93.12 110 PRO A N 1
ATOM 875 C CA . PRO A 1 110 ? 13.838 0.040 -4.942 1.00 93.12 110 PRO A CA 1
ATOM 876 C C . PRO A 1 110 ? 12.408 0.299 -5.440 1.00 93.12 110 PRO A C 1
ATOM 878 O O . PRO A 1 110 ? 12.180 1.248 -6.184 1.00 93.12 110 PRO A O 1
ATOM 881 N N . ILE A 1 111 ? 11.421 -0.480 -4.977 1.00 91.75 111 ILE A N 1
ATOM 882 C CA . ILE A 1 111 ? 10.007 -0.277 -5.338 1.00 91.75 111 ILE A CA 1
ATOM 883 C C . ILE A 1 111 ? 9.482 1.024 -4.723 1.00 91.75 111 ILE A C 1
ATOM 885 O O . ILE A 1 111 ? 8.823 1.802 -5.407 1.00 91.75 111 ILE A O 1
ATOM 889 N N . ALA A 1 112 ? 9.782 1.290 -3.448 1.00 90.88 112 ALA A N 1
ATOM 890 C CA . ALA A 1 112 ? 9.383 2.532 -2.786 1.00 90.88 112 ALA A CA 1
ATOM 891 C C . ALA A 1 112 ? 9.999 3.756 -3.482 1.00 90.88 112 ALA A C 1
ATOM 893 O O . ALA A 1 112 ? 9.328 4.774 -3.651 1.00 90.88 112 ALA A O 1
ATOM 894 N N . THR A 1 113 ? 11.244 3.637 -3.950 1.00 93.31 113 THR A N 1
ATOM 895 C CA . THR A 1 113 ? 11.906 4.673 -4.752 1.00 93.31 113 THR A CA 1
ATOM 896 C C . THR A 1 113 ? 11.188 4.902 -6.085 1.00 93.31 113 THR A C 1
ATOM 898 O O . THR A 1 113 ? 10.895 6.048 -6.437 1.00 93.31 113 THR A O 1
ATOM 901 N N . ASP A 1 114 ? 10.830 3.834 -6.804 1.00 93.62 114 ASP A N 1
ATOM 902 C CA . ASP A 1 114 ? 10.058 3.926 -8.051 1.00 93.62 114 ASP A CA 1
ATOM 903 C C . ASP A 1 114 ? 8.680 4.578 -7.820 1.00 93.62 114 ASP A C 1
ATOM 905 O O . ASP A 1 114 ? 8.255 5.442 -8.596 1.00 93.62 114 ASP A O 1
ATOM 909 N N . MET A 1 115 ? 8.008 4.241 -6.712 1.00 89.88 115 MET A N 1
ATOM 910 C CA . MET A 1 115 ? 6.752 4.875 -6.298 1.00 89.88 115 MET A CA 1
ATOM 911 C C . MET A 1 115 ? 6.947 6.370 -6.026 1.00 89.88 115 MET A C 1
ATOM 913 O O . MET A 1 115 ? 6.263 7.187 -6.645 1.00 89.88 115 MET A O 1
ATOM 917 N N . LYS A 1 116 ? 7.910 6.762 -5.183 1.00 90.56 116 LYS A N 1
ATOM 918 C CA . LYS A 1 116 ? 8.211 8.176 -4.898 1.00 90.56 116 LYS A CA 1
ATOM 919 C C . LYS A 1 116 ? 8.443 8.976 -6.179 1.00 90.56 116 LYS A C 1
ATOM 921 O O . LYS A 1 116 ? 7.850 10.037 -6.359 1.00 90.56 116 LYS A O 1
ATOM 926 N N . ASN A 1 117 ? 9.231 8.441 -7.108 1.00 91.06 117 ASN A N 1
ATOM 927 C CA . ASN A 1 117 ? 9.536 9.106 -8.374 1.00 91.06 117 ASN A CA 1
ATOM 928 C C . ASN A 1 117 ? 8.311 9.264 -9.288 1.00 91.06 117 ASN A C 1
ATOM 930 O O . ASN A 1 117 ? 8.208 10.251 -10.018 1.00 91.06 117 ASN A O 1
ATOM 934 N N . LYS A 1 118 ? 7.387 8.297 -9.279 1.00 88.75 118 LYS A N 1
ATOM 935 C CA . LYS A 1 118 ? 6.232 8.280 -10.186 1.00 88.75 118 LYS A CA 1
ATOM 936 C C . LYS A 1 118 ? 5.029 9.056 -9.658 1.00 88.75 118 LYS A C 1
ATOM 938 O O . LYS A 1 118 ? 4.333 9.686 -10.455 1.00 88.75 118 LYS A O 1
ATOM 943 N N . ILE A 1 119 ? 4.761 8.964 -8.357 1.00 86.19 119 ILE A N 1
ATOM 944 C CA . ILE A 1 119 ? 3.557 9.519 -7.716 1.00 86.19 119 ILE A CA 1
ATOM 945 C C . ILE A 1 119 ? 3.847 10.600 -6.678 1.00 86.19 119 ILE A C 1
ATOM 947 O O . ILE A 1 119 ? 2.909 11.145 -6.110 1.00 86.19 119 ILE A O 1
ATOM 951 N N . GLY A 1 120 ? 5.115 10.951 -6.449 1.00 82.94 120 GLY A N 1
ATOM 952 C CA . GLY A 1 120 ? 5.483 11.983 -5.476 1.00 82.94 120 GLY A CA 1
ATOM 953 C C . GLY A 1 120 ? 5.190 11.580 -4.031 1.00 82.94 120 GLY A C 1
ATOM 954 O O . GLY A 1 120 ? 5.029 12.450 -3.182 1.00 82.94 120 GLY A O 1
ATOM 955 N N . LEU A 1 121 ? 5.090 10.274 -3.763 1.00 76.06 121 LEU A N 1
ATOM 956 C CA . LEU A 1 121 ? 4.844 9.740 -2.430 1.00 76.06 121 LEU A CA 1
ATOM 957 C C . LEU A 1 121 ? 6.097 9.948 -1.572 1.00 76.06 121 LEU A C 1
ATOM 959 O O . LEU A 1 121 ? 7.103 9.265 -1.766 1.00 76.06 121 LEU A O 1
ATOM 963 N N . ASP A 1 122 ? 6.049 10.918 -0.661 1.00 71.69 122 ASP A N 1
ATOM 964 C CA . ASP A 1 122 ? 7.135 11.187 0.283 1.00 71.69 122 ASP A CA 1
ATOM 965 C C . ASP A 1 122 ? 6.905 10.349 1.549 1.00 71.69 122 ASP A C 1
ATOM 967 O O . ASP A 1 122 ? 6.295 10.808 2.515 1.00 71.69 122 ASP A O 1
ATOM 971 N N . LEU A 1 123 ? 7.280 9.068 1.449 1.00 67.44 123 LEU A N 1
ATOM 972 C CA . LEU A 1 123 ? 7.262 8.087 2.542 1.00 67.44 123 LEU A CA 1
ATOM 973 C C . LEU A 1 123 ? 8.374 8.354 3.566 1.00 67.44 123 LEU A C 1
ATOM 975 O O . LEU A 1 123 ? 9.482 8.766 3.146 1.00 67.44 123 LEU A O 1
#